Protein AF-A0A338P6P3-F1 (afdb_monomer_lite)

Secondary structure (DSSP, 8-state):
--HHHHHHHHHHHHTSPPPPPHHHHHHHHHHHHTSHHHHHHHHHHHHHHHHHHIIIIIIIIIIIHHHT-THHHHHHHHHHHHHHHHHHHHHHHHHHHH-HHHHHHHHHHHHHHHHHHHHHPPP-TT-HHHHHHHHHHHHHHHHHHHHHHHHHHHHHHHHHHS--

Sequence (164 aa):
FLESLEDKLENEGERRPRPPPLWSTLLSTFMLFRDKRLCLLMFLPLYSGFQQEFLSGEYTKSYVTCALGIHFVGYVMICFSAMTALCSLLYGKISKYTGRAALYALGAAIHFSCVVVFLLWHPNTNQLPVFFVLSGLWGMSDAVWQTQNNEAGLQWMVCRVWVM

Structure (mmCIF, N/CA/C/O backbone):
data_AF-A0A338P6P3-F1
#
_entry.id   AF-A0A338P6P3-F1
#
loop_
_atom_site.group_PDB
_atom_site.id
_atom_site.type_symbol
_atom_site.label_atom_id
_atom_site.label_alt_id
_atom_site.label_comp_id
_atom_site.label_asym_id
_atom_site.label_entity_id
_atom_site.label_seq_id
_atom_site.pdbx_PDB_ins_code
_atom_site.Cartn_x
_atom_site.Cartn_y
_atom_site.Cartn_z
_atom_site.occupancy
_atom_site.B_iso_or_equiv
_atom_site.auth_seq_id
_atom_site.auth_comp_id
_atom_site.auth_asym_id
_atom_site.auth_atom_id
_atom_site.pdbx_PDB_model_num
ATOM 1 N N . PHE A 1 1 ? 14.482 25.618 59.666 1.00 52.41 1 PHE A N 1
ATOM 2 C CA . PHE A 1 1 ? 13.540 25.737 58.526 1.00 52.41 1 PHE A CA 1
ATOM 3 C C . PHE A 1 1 ? 14.172 25.220 57.236 1.00 52.41 1 PHE A C 1
ATOM 5 O O . PHE A 1 1 ? 13.510 24.470 56.537 1.00 52.41 1 PHE A O 1
ATOM 12 N N . LEU A 1 2 ? 15.446 25.544 56.957 1.00 53.53 2 LEU A N 1
ATOM 13 C CA . LEU A 1 2 ? 16.197 24.975 55.826 1.00 53.53 2 LEU A CA 1
ATOM 14 C C . LEU A 1 2 ? 16.469 23.463 55.971 1.00 53.53 2 LEU A C 1
ATOM 16 O O . LEU A 1 2 ? 16.180 22.736 55.032 1.00 53.53 2 LEU A O 1
ATOM 20 N N . GLU A 1 3 ? 16.840 22.970 57.162 1.00 61.50 3 GLU A N 1
ATOM 21 C CA . GLU A 1 3 ? 17.007 21.516 57.410 1.00 61.50 3 GLU A CA 1
ATOM 22 C C . GLU A 1 3 ? 15.743 20.694 57.107 1.00 61.50 3 GLU A C 1
ATOM 24 O O . GLU A 1 3 ? 15.816 19.620 56.527 1.00 61.50 3 GLU A O 1
ATOM 29 N N . SER A 1 4 ? 14.554 21.234 57.400 1.00 58.47 4 SER A N 1
ATOM 30 C CA . SER A 1 4 ? 13.286 20.538 57.134 1.00 58.47 4 SER A CA 1
ATOM 31 C C . SER A 1 4 ? 12.910 20.492 55.647 1.00 58.47 4 SER A C 1
ATOM 33 O O . SER A 1 4 ? 12.035 19.706 55.279 1.00 58.47 4 SER A O 1
ATOM 35 N N . LEU A 1 5 ? 13.496 21.353 54.806 1.00 69.19 5 LEU A N 1
ATOM 36 C CA . LEU A 1 5 ? 13.317 21.296 53.354 1.00 69.19 5 LEU A CA 1
ATOM 37 C C . LEU A 1 5 ? 14.338 20.361 52.704 1.00 69.19 5 LEU A C 1
ATOM 39 O O . LEU A 1 5 ? 13.977 19.695 51.739 1.00 69.19 5 LEU A O 1
ATOM 43 N N . GLU A 1 6 ? 15.551 20.261 53.251 1.00 71.69 6 GLU A N 1
ATOM 44 C CA . GLU A 1 6 ? 16.573 19.312 52.794 1.00 71.69 6 GLU A CA 1
ATOM 45 C C . GLU A 1 6 ? 16.124 17.864 53.039 1.00 71.69 6 GLU A C 1
ATOM 47 O O . GLU A 1 6 ? 16.030 17.103 52.081 1.00 71.69 6 GLU A O 1
ATOM 52 N N . ASP A 1 7 ? 15.632 17.544 54.244 1.00 62.94 7 ASP A N 1
ATOM 53 C CA . ASP A 1 7 ? 15.071 16.218 54.574 1.00 62.94 7 ASP A CA 1
ATOM 54 C C . ASP A 1 7 ? 13.859 15.835 53.708 1.00 62.94 7 ASP A C 1
ATOM 56 O O . ASP A 1 7 ? 13.586 14.655 53.454 1.00 62.94 7 ASP A O 1
ATOM 60 N N . LYS A 1 8 ? 13.089 16.834 53.259 1.00 57.16 8 LYS A N 1
ATOM 61 C CA . LYS A 1 8 ? 11.911 16.626 52.409 1.00 57.16 8 LYS A CA 1
ATOM 62 C C . LYS A 1 8 ? 12.299 16.460 50.941 1.00 57.16 8 LYS A C 1
ATOM 64 O O . LYS A 1 8 ? 11.648 15.695 50.239 1.00 57.16 8 LYS A O 1
ATOM 69 N N . LEU A 1 9 ? 13.352 17.137 50.480 1.00 62.47 9 LEU A N 1
ATOM 70 C CA . LEU A 1 9 ? 13.904 16.968 49.135 1.00 62.47 9 LEU A CA 1
ATOM 71 C C . LEU A 1 9 ? 14.710 15.670 49.006 1.00 62.47 9 LEU A C 1
ATOM 73 O O . LEU A 1 9 ? 14.624 15.035 47.957 1.00 62.47 9 LEU A O 1
ATOM 77 N N . GLU A 1 10 ? 15.406 15.231 50.059 1.00 60.25 10 GLU A N 1
ATOM 78 C CA . GLU A 1 10 ? 16.039 13.907 50.111 1.00 60.25 10 GLU A CA 1
ATOM 79 C C . GLU A 1 10 ? 14.985 12.794 50.102 1.00 60.25 10 GLU A C 1
ATOM 81 O O . GLU A 1 10 ? 15.066 11.890 49.273 1.00 60.25 10 GLU A O 1
ATOM 86 N N . ASN A 1 11 ? 13.921 12.896 50.910 1.00 57.09 11 ASN A N 1
ATOM 87 C CA . ASN A 1 11 ? 12.846 11.892 50.911 1.00 57.09 11 ASN A CA 1
ATOM 88 C C . ASN A 1 11 ? 12.012 11.859 49.615 1.00 57.09 11 ASN A C 1
ATOM 90 O O . ASN A 1 11 ? 11.559 10.788 49.204 1.00 57.09 11 ASN A O 1
ATOM 94 N N . GLU A 1 12 ? 11.791 12.999 48.953 1.00 57.06 12 GLU A N 1
ATOM 95 C CA . GLU A 1 12 ? 11.082 13.063 47.661 1.00 57.06 12 GLU A CA 1
ATOM 96 C C . GLU A 1 12 ? 11.996 12.688 46.475 1.00 57.06 12 GLU A C 1
ATOM 98 O O . GLU A 1 12 ? 11.523 12.146 45.473 1.00 57.06 12 GLU A O 1
ATOM 103 N N . GLY A 1 13 ? 13.310 12.916 46.588 1.00 52.09 13 GLY A N 1
ATOM 104 C CA . GLY A 1 13 ? 14.322 12.477 45.623 1.00 52.09 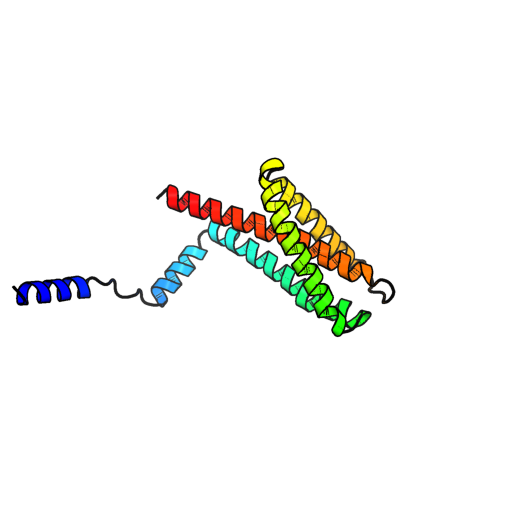13 GLY A CA 1
ATOM 105 C C . GLY A 1 13 ? 14.538 10.961 45.634 1.00 52.09 13 GLY A C 1
ATOM 106 O O . GLY A 1 13 ? 14.641 10.348 44.568 1.00 52.09 13 GLY A O 1
ATOM 107 N N . GLU A 1 14 ? 14.495 10.352 46.821 1.00 54.56 14 GLU A N 1
ATOM 108 C CA . GLU A 1 14 ? 14.590 8.901 47.050 1.00 54.56 14 GLU A CA 1
ATOM 109 C C . GLU A 1 14 ? 13.317 8.152 46.590 1.00 54.56 14 GLU A C 1
ATOM 111 O O . GLU A 1 14 ? 13.344 6.957 46.290 1.00 54.56 14 GLU A O 1
ATOM 116 N N . ARG A 1 15 ? 12.182 8.860 46.449 1.00 48.69 15 ARG A N 1
ATOM 117 C CA . ARG A 1 15 ? 10.909 8.323 45.929 1.00 48.69 15 ARG A CA 1
ATOM 118 C C . ARG A 1 15 ? 10.763 8.389 44.407 1.00 48.69 15 ARG A C 1
ATOM 120 O O . ARG A 1 15 ? 9.667 8.184 43.881 1.00 48.69 15 ARG A O 1
ATOM 127 N N . ARG A 1 16 ? 11.846 8.622 43.663 1.00 51.25 16 ARG A N 1
ATOM 128 C CA . ARG A 1 16 ? 11.875 8.293 42.232 1.00 51.25 16 ARG A CA 1
ATOM 129 C C . ARG A 1 16 ? 11.843 6.762 42.124 1.00 51.25 16 ARG A C 1
ATOM 131 O O . ARG A 1 16 ? 12.780 6.122 42.600 1.00 51.25 16 ARG A O 1
ATOM 138 N N . PRO A 1 17 ? 10.828 6.129 41.505 1.00 61.09 17 PRO A N 1
ATOM 139 C CA . PRO A 1 17 ? 10.941 4.710 41.195 1.00 61.09 17 PRO A CA 1
ATOM 140 C C . PRO A 1 17 ? 12.220 4.529 40.370 1.00 61.09 17 PRO A C 1
ATOM 142 O O . PRO A 1 17 ? 12.360 5.160 39.319 1.00 61.09 17 PRO A O 1
ATOM 145 N N . ARG A 1 18 ? 13.180 3.727 40.867 1.00 60.44 18 ARG A N 1
ATOM 146 C CA . ARG A 1 18 ? 14.363 3.343 40.079 1.00 60.44 18 ARG A CA 1
ATOM 147 C C . ARG A 1 18 ? 13.858 2.914 38.702 1.00 60.44 18 ARG A C 1
ATOM 149 O O . ARG A 1 18 ? 12.913 2.116 38.671 1.00 60.44 18 ARG A O 1
ATOM 156 N N . PRO A 1 19 ? 14.421 3.435 37.592 1.00 61.72 19 PRO A N 1
ATOM 157 C CA . PRO A 1 19 ? 13.967 3.027 36.275 1.00 61.72 19 PRO A CA 1
ATOM 158 C C . PRO A 1 19 ? 14.016 1.496 36.241 1.00 61.72 19 PRO A C 1
ATOM 160 O O . PRO A 1 19 ? 15.037 0.924 36.646 1.00 61.72 19 PRO A O 1
ATOM 163 N N . PRO A 1 20 ? 12.905 0.825 35.889 1.00 66.19 20 PRO A N 1
ATOM 164 C CA . PRO A 1 20 ? 12.856 -0.625 35.905 1.00 66.19 20 PRO A CA 1
ATOM 165 C C . PRO A 1 20 ? 14.040 -1.153 35.087 1.00 66.19 20 PRO A C 1
ATOM 167 O O . PRO A 1 20 ? 14.330 -0.592 34.023 1.00 66.19 20 PRO A O 1
ATOM 170 N N . PRO A 1 21 ? 14.765 -2.181 35.569 1.00 81.50 21 PRO A N 1
ATOM 171 C CA . PRO A 1 21 ? 15.876 -2.739 34.814 1.00 81.50 21 PRO A CA 1
ATOM 172 C C . PRO A 1 21 ? 15.422 -3.042 33.382 1.00 81.50 21 PRO A C 1
ATOM 174 O O . PRO A 1 21 ? 14.297 -3.492 33.169 1.00 81.50 21 PRO A O 1
ATOM 177 N N . LEU A 1 22 ? 16.274 -2.791 32.380 1.00 81.50 22 LEU A N 1
ATOM 178 C CA . LEU A 1 22 ? 15.907 -2.988 30.968 1.00 81.50 22 LEU A CA 1
ATOM 179 C C . LEU A 1 22 ? 15.285 -4.369 30.735 1.00 81.50 22 LEU A C 1
ATOM 181 O O . LEU A 1 22 ? 14.300 -4.479 30.017 1.00 81.50 22 LEU A O 1
ATOM 185 N N . TRP A 1 23 ? 15.775 -5.396 31.434 1.00 77.69 23 TRP A N 1
ATOM 186 C CA . TRP A 1 23 ? 15.188 -6.732 31.418 1.00 77.69 23 TRP A CA 1
ATOM 187 C C . TRP A 1 23 ? 13.749 -6.781 31.944 1.00 77.69 23 TRP A C 1
ATOM 189 O O . TRP A 1 23 ? 12.911 -7.402 31.308 1.00 77.69 23 TRP A O 1
ATOM 199 N N . SER A 1 24 ? 13.397 -6.124 33.050 1.00 76.00 24 SER A N 1
ATOM 200 C CA . SER A 1 24 ? 12.002 -6.144 33.515 1.00 76.00 24 SER A CA 1
ATOM 201 C C . SER A 1 24 ? 11.079 -5.371 32.573 1.00 76.00 24 SER A C 1
ATOM 203 O O . SER A 1 24 ? 9.941 -5.788 32.367 1.00 76.00 24 SER A O 1
ATOM 205 N N . THR A 1 25 ? 11.571 -4.311 31.931 1.00 80.06 25 THR A N 1
ATOM 206 C CA . THR A 1 25 ? 10.833 -3.565 30.898 1.00 80.06 25 THR A CA 1
ATOM 207 C C . THR A 1 25 ? 10.655 -4.394 29.619 1.00 80.06 25 THR A C 1
ATOM 209 O O . THR A 1 25 ? 9.556 -4.464 29.065 1.00 80.06 25 THR A O 1
ATOM 212 N N . LEU A 1 26 ? 11.700 -5.104 29.182 1.00 80.75 26 LEU A N 1
ATOM 213 C CA . LEU A 1 26 ? 11.649 -6.038 28.052 1.00 80.75 26 LEU A CA 1
ATOM 214 C C . LEU A 1 26 ? 10.741 -7.232 28.349 1.00 80.75 26 LEU A C 1
ATOM 216 O O . LEU A 1 26 ? 9.914 -7.588 27.518 1.00 80.75 26 LEU A O 1
ATOM 220 N N . LEU A 1 27 ? 10.828 -7.804 29.549 1.00 81.12 27 LEU A N 1
ATOM 221 C CA . LEU A 1 27 ? 9.979 -8.907 29.991 1.00 81.12 27 LEU A CA 1
ATOM 222 C C . LEU A 1 27 ? 8.518 -8.469 30.089 1.00 81.12 27 LEU A C 1
ATOM 224 O O . LEU A 1 27 ? 7.637 -9.216 29.679 1.00 81.12 27 LEU A O 1
ATOM 228 N N . SER A 1 28 ? 8.255 -7.247 30.555 1.00 77.88 28 SER A N 1
ATOM 229 C CA . SER A 1 28 ? 6.907 -6.667 30.572 1.00 77.88 28 SER A CA 1
ATOM 230 C C . SER A 1 28 ? 6.365 -6.467 29.155 1.00 77.88 28 SER A C 1
ATOM 232 O O . SER A 1 28 ? 5.210 -6.784 28.888 1.00 77.88 28 SER A O 1
ATOM 234 N N . THR A 1 29 ? 7.212 -6.032 28.219 1.00 79.94 29 THR A N 1
ATOM 235 C CA . THR A 1 29 ? 6.857 -5.909 26.795 1.00 79.94 29 THR A CA 1
ATOM 236 C C . THR A 1 29 ? 6.581 -7.282 26.171 1.00 79.94 29 THR A C 1
ATOM 238 O O . THR A 1 29 ? 5.613 -7.458 25.438 1.00 79.94 29 THR A O 1
ATOM 241 N N . PHE A 1 30 ? 7.375 -8.298 26.509 1.00 76.75 30 PHE A N 1
ATOM 242 C CA . PHE A 1 30 ? 7.192 -9.667 26.019 1.00 76.75 30 PHE A CA 1
ATOM 243 C C . PHE A 1 30 ? 5.944 -10.339 26.609 1.00 76.75 30 PHE A C 1
ATOM 245 O O . PHE A 1 30 ? 5.210 -11.050 25.924 1.00 76.75 30 PHE A O 1
ATOM 252 N N . MET A 1 31 ? 5.661 -10.070 27.882 1.00 74.81 31 MET A N 1
ATOM 253 C CA . MET A 1 31 ? 4.423 -10.461 28.553 1.00 74.81 31 MET A CA 1
ATOM 254 C C . MET A 1 31 ? 3.202 -9.803 27.899 1.00 74.81 31 MET A C 1
ATOM 256 O O . MET A 1 31 ? 2.177 -10.463 27.746 1.00 74.81 31 MET A O 1
ATOM 260 N N . LEU A 1 32 ? 3.326 -8.545 27.459 1.00 70.50 32 LEU A N 1
ATOM 261 C CA . LEU A 1 32 ? 2.297 -7.828 26.702 1.00 70.50 32 LEU A CA 1
ATOM 262 C C . LEU A 1 32 ? 2.078 -8.454 25.312 1.00 70.50 32 LEU A C 1
ATOM 264 O O . LEU A 1 32 ? 0.944 -8.571 24.859 1.00 70.50 32 LEU A O 1
ATOM 268 N N . PHE A 1 33 ? 3.130 -8.962 24.666 1.00 70.00 33 PHE A N 1
ATOM 269 C CA . PHE A 1 33 ? 3.010 -9.727 23.418 1.00 70.00 33 PHE A CA 1
ATOM 270 C C . PHE A 1 33 ? 2.280 -11.066 23.563 1.00 70.00 33 PHE A C 1
ATOM 272 O O . PHE A 1 33 ? 1.737 -11.581 22.584 1.00 70.00 33 PHE A O 1
ATOM 279 N N . ARG A 1 34 ? 2.223 -11.623 24.777 1.00 72.94 34 ARG A N 1
ATOM 280 C CA . ARG A 1 34 ? 1.498 -12.868 25.065 1.00 72.94 34 ARG A CA 1
ATOM 281 C C . ARG A 1 34 ? -0.024 -12.690 25.016 1.00 72.94 34 ARG A C 1
ATOM 283 O O . ARG A 1 34 ? -0.751 -13.678 24.895 1.00 72.94 34 ARG A O 1
ATOM 290 N N . ASP A 1 35 ? -0.516 -11.453 25.080 1.00 79.88 35 ASP A N 1
ATOM 291 C CA . ASP A 1 35 ? -1.932 -11.155 24.904 1.00 79.88 35 ASP A CA 1
ATOM 292 C C . ASP A 1 35 ? -2.335 -11.349 23.434 1.00 79.88 35 ASP A C 1
ATOM 294 O O . ASP A 1 35 ? -1.931 -10.603 22.541 1.00 79.88 35 ASP A O 1
ATOM 298 N N . LYS A 1 36 ? -3.211 -12.326 23.169 1.00 73.44 36 LYS A N 1
ATOM 299 C CA . LYS A 1 36 ? -3.682 -12.657 21.806 1.00 73.44 36 LYS A CA 1
ATOM 300 C C . LYS A 1 36 ? -4.266 -11.449 21.061 1.00 73.44 36 LYS A C 1
ATOM 302 O O . LYS A 1 36 ? -4.155 -11.356 19.843 1.00 73.44 36 LYS A O 1
ATOM 307 N N . ARG A 1 37 ? -4.877 -10.511 21.794 1.00 73.69 37 ARG A N 1
ATOM 308 C CA . ARG A 1 37 ? -5.447 -9.272 21.242 1.00 73.69 37 ARG A CA 1
ATOM 309 C C . ARG A 1 37 ? -4.363 -8.299 20.763 1.00 73.69 37 ARG A C 1
ATOM 311 O O . ARG A 1 37 ? -4.515 -7.716 19.697 1.00 73.69 37 ARG A O 1
ATOM 318 N N . LEU A 1 38 ? -3.269 -8.167 21.514 1.00 73.19 38 LEU A N 1
ATOM 319 C CA . LEU A 1 38 ? -2.101 -7.367 21.127 1.00 73.19 38 LEU A CA 1
ATOM 320 C C . LEU A 1 38 ? -1.341 -8.009 19.970 1.00 73.19 38 LEU A C 1
ATOM 322 O O . LEU A 1 38 ? -0.899 -7.313 19.064 1.00 73.19 38 LEU A O 1
ATOM 326 N N . CYS A 1 39 ? -1.272 -9.337 19.953 1.00 78.19 39 CYS A N 1
ATOM 327 C CA . CYS A 1 39 ? -0.694 -10.073 18.840 1.00 78.19 39 CYS A CA 1
ATOM 328 C C . CYS A 1 39 ? -1.460 -9.798 17.532 1.00 78.19 39 CYS A C 1
ATOM 330 O O . CYS A 1 39 ? -0.847 -9.423 16.539 1.00 78.19 39 CYS A O 1
ATOM 332 N N . LEU A 1 40 ? -2.800 -9.866 17.544 1.00 74.12 40 LEU A N 1
ATOM 333 C CA . LEU A 1 40 ? -3.630 -9.498 16.385 1.00 74.12 40 LEU A CA 1
ATOM 334 C C . LEU A 1 40 ? -3.423 -8.037 15.956 1.00 74.12 40 LEU A C 1
ATOM 336 O O . LEU A 1 40 ? -3.290 -7.769 14.765 1.00 74.12 40 LEU A O 1
ATOM 340 N N . LEU A 1 41 ? -3.341 -7.110 16.917 1.00 73.81 41 LEU A N 1
ATOM 341 C CA . LEU A 1 41 ? -3.051 -5.697 16.648 1.00 73.81 41 LEU A CA 1
ATOM 342 C C . LEU A 1 41 ? -1.650 -5.472 16.064 1.00 73.81 41 LEU A C 1
ATOM 344 O O . LEU A 1 41 ? -1.490 -4.526 15.305 1.00 73.81 41 LEU A O 1
ATOM 348 N N . MET A 1 42 ? -0.661 -6.318 16.374 1.00 78.69 42 MET A N 1
ATOM 349 C CA . MET A 1 42 ? 0.667 -6.271 15.748 1.00 78.69 42 MET A CA 1
ATOM 350 C C . MET A 1 42 ? 0.671 -6.917 14.357 1.00 78.69 42 MET A C 1
ATOM 352 O O . MET A 1 42 ? 1.331 -6.420 13.446 1.00 78.69 42 MET A O 1
ATOM 356 N N . PHE A 1 43 ? -0.062 -8.015 14.172 1.00 78.12 43 PHE A N 1
ATOM 357 C CA . PHE A 1 43 ? -0.093 -8.738 12.901 1.00 78.12 43 PHE A CA 1
ATOM 358 C C . PHE A 1 43 ? -0.619 -7.881 11.742 1.00 78.12 43 PHE A C 1
ATOM 360 O O . PHE A 1 43 ? -0.125 -8.003 10.625 1.00 78.12 43 PHE A O 1
ATOM 367 N N . LEU A 1 44 ? -1.578 -6.990 12.003 1.00 77.00 44 LEU A N 1
ATOM 368 C CA . LEU A 1 44 ? -2.171 -6.106 10.993 1.00 77.00 44 LEU A CA 1
ATOM 369 C C . LEU A 1 44 ? -1.158 -5.100 10.384 1.00 77.00 44 LEU A C 1
ATOM 371 O O . LEU A 1 44 ? -1.005 -5.097 9.162 1.00 77.00 44 LEU A O 1
ATOM 375 N N . PRO A 1 45 ? -0.421 -4.292 11.175 1.00 78.06 45 PRO A N 1
ATOM 376 C CA . PRO A 1 45 ? 0.673 -3.449 10.686 1.00 78.06 45 PRO A CA 1
ATOM 377 C C . PRO A 1 45 ? 1.808 -4.230 10.027 1.00 78.06 45 PRO A C 1
ATOM 379 O O . PRO A 1 45 ? 2.321 -3.792 9.002 1.00 78.06 45 PRO A O 1
ATOM 382 N N . LEU A 1 46 ? 2.189 -5.390 10.580 1.00 82.81 46 LEU A N 1
ATOM 383 C CA . LEU A 1 46 ? 3.236 -6.231 9.987 1.00 82.81 46 LEU A CA 1
ATOM 384 C C . LEU A 1 46 ? 2.850 -6.703 8.584 1.00 82.81 46 LEU A C 1
ATOM 386 O O . LEU A 1 46 ? 3.663 -6.651 7.664 1.00 82.81 46 LEU A O 1
ATOM 390 N N . TYR A 1 47 ? 1.596 -7.120 8.410 1.00 82.69 47 TYR A N 1
ATOM 391 C CA . TYR A 1 47 ? 1.065 -7.507 7.110 1.00 82.69 47 TYR A CA 1
ATOM 392 C C . TYR A 1 47 ? 1.077 -6.337 6.111 1.00 82.69 47 TYR A C 1
ATOM 394 O O . TYR A 1 47 ? 1.526 -6.512 4.980 1.00 82.69 47 TYR A O 1
ATOM 402 N N . SER A 1 48 ? 0.665 -5.138 6.538 1.00 81.44 48 SER A N 1
ATOM 403 C CA . SER A 1 48 ? 0.729 -3.917 5.714 1.00 81.44 48 SER A CA 1
ATOM 404 C C . SER A 1 48 ? 2.168 -3.576 5.310 1.00 81.44 48 SER A C 1
ATOM 406 O O . SER A 1 48 ? 2.438 -3.276 4.150 1.00 81.44 48 SER A O 1
ATOM 408 N N . GLY A 1 49 ? 3.114 -3.681 6.248 1.00 83.00 49 GLY A N 1
ATOM 409 C CA . GLY A 1 49 ? 4.532 -3.429 5.989 1.00 83.00 49 GLY A CA 1
ATOM 410 C C . GLY A 1 49 ? 5.109 -4.390 4.953 1.00 83.00 49 GLY A C 1
ATOM 411 O O . GLY A 1 49 ? 5.788 -3.959 4.026 1.00 83.00 49 GLY A O 1
ATOM 412 N N . PHE A 1 50 ? 4.761 -5.677 5.039 1.00 85.56 50 PHE A N 1
ATOM 413 C CA . PHE A 1 50 ? 5.175 -6.663 4.040 1.00 85.56 50 PHE A CA 1
ATOM 414 C C . PHE A 1 50 ? 4.645 -6.326 2.638 1.00 85.56 50 PHE A C 1
ATOM 416 O O . PHE A 1 50 ? 5.376 -6.426 1.654 1.00 85.56 50 PHE A O 1
ATOM 423 N N . GLN A 1 51 ? 3.392 -5.874 2.530 1.00 84.50 51 GLN A N 1
ATOM 424 C CA . GLN A 1 51 ? 2.824 -5.427 1.253 1.00 84.50 51 GLN A CA 1
ATOM 425 C C . GLN A 1 51 ? 3.541 -4.187 0.699 1.00 84.50 51 GLN A C 1
ATOM 427 O O . GLN A 1 51 ? 3.792 -4.102 -0.504 1.00 84.50 51 GLN A O 1
ATOM 432 N N . GLN A 1 52 ? 3.885 -3.230 1.562 1.00 84.44 52 GLN A N 1
ATOM 433 C CA . GLN A 1 52 ? 4.618 -2.024 1.179 1.00 84.44 52 GLN A CA 1
ATOM 434 C C . GLN A 1 52 ? 6.053 -2.346 0.725 1.00 84.44 52 GLN A C 1
ATOM 436 O O . GLN A 1 52 ? 6.563 -1.742 -0.225 1.00 84.44 52 GLN A O 1
ATOM 441 N N . GLU A 1 53 ? 6.703 -3.321 1.359 1.00 88.81 53 GLU A N 1
ATOM 442 C CA . GLU A 1 53 ? 8.032 -3.789 0.962 1.00 88.81 53 GLU A CA 1
ATOM 443 C C . GLU A 1 53 ? 7.993 -4.570 -0.352 1.00 88.81 53 GLU A C 1
ATOM 445 O O . GLU A 1 53 ? 8.843 -4.362 -1.214 1.00 88.81 53 GLU A O 1
ATOM 450 N N . PHE A 1 54 ? 6.953 -5.372 -0.583 1.00 87.69 54 PHE A N 1
ATOM 451 C CA . PHE A 1 54 ? 6.748 -6.011 -1.880 1.00 87.69 54 PHE A CA 1
ATOM 452 C C . PHE A 1 54 ? 6.620 -4.979 -3.014 1.00 87.69 54 PHE A C 1
ATOM 454 O O . PHE A 1 54 ? 7.240 -5.132 -4.069 1.00 87.69 54 PHE A O 1
ATOM 461 N N . LEU A 1 55 ? 5.865 -3.894 -2.800 1.00 85.00 55 LEU A N 1
ATOM 462 C CA . LEU A 1 55 ? 5.711 -2.835 -3.801 1.00 85.00 55 LEU A CA 1
ATOM 463 C C . LEU A 1 55 ? 7.023 -2.051 -4.030 1.00 85.00 55 LEU A C 1
ATOM 465 O O . LEU A 1 55 ? 7.416 -1.769 -5.167 1.00 85.00 55 LEU A O 1
ATOM 469 N N . SER A 1 56 ? 7.712 -1.676 -2.953 1.00 82.50 56 SER A N 1
ATOM 470 C CA . SER A 1 56 ? 8.915 -0.834 -3.031 1.00 82.50 56 SER A CA 1
ATOM 471 C C . SER A 1 56 ? 10.176 -1.598 -3.444 1.00 82.50 56 SER A C 1
ATOM 473 O O . SER A 1 56 ? 11.021 -1.042 -4.141 1.00 82.50 56 SER A O 1
ATOM 475 N N . GLY A 1 57 ? 10.288 -2.869 -3.065 1.00 87.06 57 GLY A N 1
ATOM 476 C CA . GLY A 1 57 ? 11.393 -3.750 -3.418 1.00 87.06 57 GLY A CA 1
ATOM 477 C C . GLY A 1 57 ? 11.122 -4.485 -4.724 1.00 87.06 57 GLY A C 1
ATOM 478 O O . GLY A 1 57 ? 11.668 -4.136 -5.770 1.00 87.06 57 GLY A O 1
ATOM 479 N N . GLU A 1 58 ? 10.254 -5.493 -4.673 1.00 89.31 58 GLU A N 1
ATOM 480 C CA . GLU A 1 58 ? 10.084 -6.456 -5.765 1.00 89.31 58 GLU A CA 1
ATOM 481 C C . GLU A 1 58 ? 9.381 -5.857 -6.984 1.00 89.31 58 GLU A C 1
ATOM 483 O O . GLU A 1 58 ? 9.882 -5.976 -8.102 1.00 89.31 58 GLU A O 1
ATOM 488 N N . TYR A 1 59 ? 8.256 -5.160 -6.802 1.00 85.75 59 TYR A N 1
ATOM 489 C CA . TYR A 1 59 ? 7.532 -4.563 -7.930 1.00 85.75 59 TYR A CA 1
ATOM 490 C C . TYR A 1 59 ? 8.383 -3.509 -8.651 1.00 85.75 59 TYR A C 1
ATOM 492 O O . TYR A 1 59 ? 8.536 -3.515 -9.875 1.00 85.75 59 TYR A O 1
ATOM 500 N N . THR A 1 60 ? 9.006 -2.627 -7.881 1.00 87.88 60 THR A N 1
ATOM 501 C CA . THR A 1 60 ? 9.832 -1.547 -8.417 1.00 87.88 60 THR A CA 1
ATOM 502 C C . THR A 1 60 ? 11.094 -2.073 -9.113 1.00 87.88 60 THR A C 1
ATOM 504 O O . THR A 1 60 ? 11.480 -1.573 -10.175 1.00 87.88 60 THR A O 1
ATOM 507 N N . LYS A 1 61 ? 11.736 -3.108 -8.563 1.00 86.75 61 LYS A N 1
ATOM 508 C CA . LYS A 1 61 ? 12.935 -3.714 -9.152 1.00 86.75 61 LYS A CA 1
ATOM 509 C C . LYS A 1 61 ? 12.611 -4.567 -10.379 1.00 86.75 61 LYS A C 1
ATOM 511 O O . LYS A 1 61 ? 13.230 -4.384 -11.424 1.00 86.75 61 LYS A O 1
ATOM 516 N N . SER A 1 62 ? 11.642 -5.470 -10.267 1.00 86.25 62 SER A N 1
ATOM 517 C CA . SER A 1 62 ? 11.374 -6.492 -11.284 1.00 86.25 62 SER A CA 1
ATOM 518 C C . SER A 1 62 ? 10.474 -5.996 -12.417 1.00 86.25 62 SER A C 1
ATOM 520 O O . SER A 1 62 ? 10.656 -6.419 -13.553 1.00 86.25 62 SER A O 1
ATOM 522 N N . TYR A 1 63 ? 9.550 -5.066 -12.151 1.00 83.69 63 TYR A N 1
ATOM 523 C CA . TYR A 1 63 ? 8.615 -4.559 -13.164 1.00 83.69 63 TYR A CA 1
ATOM 524 C C . TYR A 1 63 ? 9.009 -3.161 -13.640 1.00 83.69 63 TYR A C 1
ATOM 526 O O . TYR A 1 63 ? 9.248 -2.960 -14.830 1.00 83.69 63 TYR A O 1
ATOM 534 N N . VAL A 1 64 ? 9.116 -2.192 -12.723 1.00 85.62 64 VAL A N 1
ATOM 535 C CA . VAL A 1 64 ? 9.331 -0.780 -13.096 1.00 85.62 64 VAL A CA 1
ATOM 536 C C . VAL A 1 64 ? 10.731 -0.568 -13.670 1.00 85.62 64 VAL A C 1
ATOM 538 O O . VAL A 1 64 ? 10.875 -0.024 -14.761 1.00 85.62 64 VAL A O 1
ATOM 541 N N . THR A 1 65 ? 11.773 -1.041 -12.987 1.00 87.81 65 THR A N 1
ATOM 542 C CA . THR A 1 65 ? 13.157 -0.835 -13.443 1.00 87.81 65 THR A CA 1
ATOM 543 C C . THR A 1 65 ? 13.454 -1.618 -14.724 1.00 87.81 65 THR A C 1
ATOM 545 O O . THR A 1 65 ? 14.148 -1.101 -15.594 1.00 87.81 65 THR A O 1
ATOM 548 N N . CYS A 1 66 ? 12.901 -2.827 -14.873 1.00 85.00 66 CYS A N 1
ATOM 549 C CA . CYS A 1 66 ? 13.105 -3.659 -16.060 1.00 85.00 66 CYS A CA 1
ATOM 550 C C . CYS A 1 66 ? 12.404 -3.097 -17.312 1.00 85.00 66 CYS A C 1
ATOM 552 O O . CYS A 1 66 ? 12.993 -3.106 -18.389 1.00 85.00 66 CYS A O 1
ATOM 554 N N . ALA A 1 67 ? 11.175 -2.580 -17.180 1.00 84.81 67 ALA A N 1
ATOM 555 C CA . ALA A 1 67 ? 10.392 -2.105 -18.324 1.00 84.81 67 ALA A CA 1
ATOM 556 C C . ALA A 1 67 ? 10.547 -0.601 -18.620 1.00 84.81 67 ALA A C 1
ATOM 558 O O . ALA A 1 67 ? 10.542 -0.201 -19.781 1.00 84.81 67 ALA A O 1
ATOM 559 N N . LEU A 1 68 ? 10.654 0.242 -17.588 1.00 83.56 68 LEU A N 1
ATOM 560 C CA . LEU A 1 68 ? 10.651 1.709 -17.707 1.00 83.56 68 LEU A CA 1
ATOM 561 C C . LEU A 1 68 ? 12.000 2.343 -17.336 1.00 83.56 68 LEU A C 1
ATOM 563 O O . LEU A 1 68 ? 12.292 3.463 -17.754 1.00 83.56 68 LEU A O 1
ATOM 567 N N . GLY A 1 69 ? 12.828 1.641 -16.561 1.00 85.31 69 GLY A N 1
ATOM 568 C CA . GLY A 1 69 ? 14.106 2.140 -16.058 1.00 85.31 69 GLY A CA 1
ATOM 569 C C . GLY A 1 69 ? 14.015 2.806 -14.680 1.00 85.31 69 GLY A C 1
ATOM 570 O O . GLY A 1 69 ? 12.941 3.125 -14.167 1.00 85.31 69 GLY A O 1
ATOM 571 N N . ILE A 1 70 ? 15.180 3.030 -14.063 1.00 88.19 70 ILE A N 1
ATOM 572 C CA . ILE A 1 70 ? 15.292 3.465 -12.658 1.00 88.19 70 ILE A CA 1
ATOM 573 C C . ILE A 1 70 ? 14.723 4.868 -12.396 1.00 88.19 70 ILE A C 1
ATOM 575 O O . ILE A 1 70 ? 14.274 5.165 -11.294 1.00 88.19 70 ILE A O 1
ATOM 579 N N . HIS A 1 71 ? 14.686 5.732 -13.413 1.00 87.75 71 HIS A N 1
ATOM 580 C CA . HIS A 1 71 ? 14.167 7.095 -13.281 1.00 87.75 71 HIS A CA 1
ATOM 581 C C . HIS A 1 71 ? 12.663 7.125 -12.974 1.00 87.75 71 HIS A C 1
ATOM 583 O O . HIS A 1 71 ? 12.200 8.034 -12.289 1.00 87.75 71 HIS A O 1
ATOM 589 N N . PHE A 1 72 ? 11.903 6.122 -13.429 1.00 87.69 72 PHE A N 1
ATOM 590 C CA . PHE A 1 72 ? 10.451 6.062 -13.238 1.00 87.69 72 PHE A CA 1
ATOM 591 C C . PHE A 1 72 ? 10.025 5.564 -11.853 1.00 87.69 72 PHE A C 1
ATOM 593 O O . PHE A 1 72 ? 8.896 5.815 -11.434 1.00 87.69 72 PHE A O 1
ATOM 600 N N . VAL A 1 73 ? 10.940 4.944 -11.106 1.00 89.06 73 VAL A N 1
ATOM 601 C CA . VAL A 1 73 ? 10.704 4.423 -9.752 1.00 89.06 73 VAL A CA 1
ATOM 602 C C . VAL A 1 73 ? 10.155 5.498 -8.813 1.00 89.06 73 VAL A C 1
ATOM 604 O O . VAL A 1 73 ? 9.132 5.296 -8.158 1.00 89.06 73 VAL A O 1
ATOM 607 N N . GLY A 1 74 ? 10.798 6.670 -8.788 1.00 88.75 74 GLY A N 1
ATOM 608 C CA . GLY A 1 74 ? 10.378 7.778 -7.931 1.00 88.75 74 GLY A CA 1
ATOM 609 C C . GLY A 1 74 ? 8.974 8.280 -8.273 1.00 88.75 74 GLY A C 1
ATOM 610 O O . GLY A 1 74 ? 8.161 8.495 -7.379 1.00 88.75 74 GLY A O 1
ATOM 611 N N . TYR A 1 75 ? 8.649 8.394 -9.564 1.00 89.50 75 TYR A N 1
ATOM 612 C CA . TYR A 1 75 ? 7.331 8.854 -10.012 1.00 89.50 75 TYR A CA 1
ATOM 613 C C . TYR A 1 75 ? 6.211 7.886 -9.617 1.00 89.50 75 TYR A C 1
ATOM 615 O O . TYR A 1 75 ? 5.145 8.319 -9.179 1.00 89.50 75 TYR A O 1
ATOM 623 N N . VAL A 1 76 ? 6.456 6.578 -9.726 1.00 89.75 76 VAL A N 1
ATOM 624 C CA . VAL A 1 76 ? 5.493 5.543 -9.324 1.00 89.75 76 VAL A CA 1
ATOM 625 C C . VAL A 1 76 ? 5.242 5.587 -7.813 1.00 89.75 76 VAL A C 1
ATOM 627 O O . VAL A 1 76 ? 4.088 5.497 -7.389 1.00 89.75 76 VAL A O 1
ATOM 630 N N . MET A 1 77 ? 6.291 5.801 -7.009 1.00 86.88 77 MET A N 1
ATOM 631 C CA . MET A 1 77 ? 6.181 5.922 -5.550 1.00 86.88 77 MET A CA 1
ATOM 632 C C . MET A 1 77 ? 5.480 7.221 -5.115 1.00 86.88 77 MET A C 1
ATOM 634 O O . MET A 1 77 ? 4.701 7.223 -4.159 1.00 86.88 77 MET A O 1
ATOM 638 N N . ILE A 1 78 ? 5.696 8.327 -5.835 1.00 91.88 78 ILE A N 1
ATOM 639 C CA . ILE A 1 78 ? 4.958 9.580 -5.620 1.00 91.88 78 ILE A CA 1
ATOM 640 C C . ILE A 1 78 ? 3.472 9.374 -5.916 1.00 91.88 78 ILE A C 1
ATOM 642 O O . ILE A 1 78 ? 2.637 9.804 -5.126 1.00 91.88 78 ILE A O 1
ATOM 646 N N . CYS A 1 79 ? 3.130 8.690 -7.013 1.00 91.25 79 CYS A N 1
ATOM 647 C CA . CYS A 1 79 ? 1.741 8.372 -7.344 1.00 91.25 79 CYS A CA 1
ATOM 648 C C . CYS A 1 79 ? 1.083 7.513 -6.257 1.00 91.25 79 CYS A C 1
ATOM 650 O O . CYS A 1 79 ? 0.003 7.864 -5.785 1.00 91.25 79 CYS A O 1
ATOM 652 N N . PHE A 1 80 ? 1.768 6.461 -5.795 1.00 88.56 80 PHE A N 1
ATOM 653 C CA . PHE A 1 80 ? 1.339 5.658 -4.648 1.00 88.56 80 PHE A CA 1
ATOM 654 C C . PHE A 1 80 ? 1.049 6.549 -3.432 1.00 88.56 80 PHE A C 1
ATOM 656 O O . PHE A 1 80 ? -0.067 6.559 -2.924 1.00 88.56 80 PHE A O 1
ATOM 663 N N . SER A 1 81 ? 2.016 7.377 -3.033 1.00 89.00 81 SER A N 1
ATOM 664 C CA . SER A 1 81 ? 1.919 8.223 -1.837 1.00 89.00 81 SER A CA 1
ATOM 665 C C . SER A 1 81 ? 0.809 9.273 -1.946 1.00 89.00 81 SER A C 1
ATOM 667 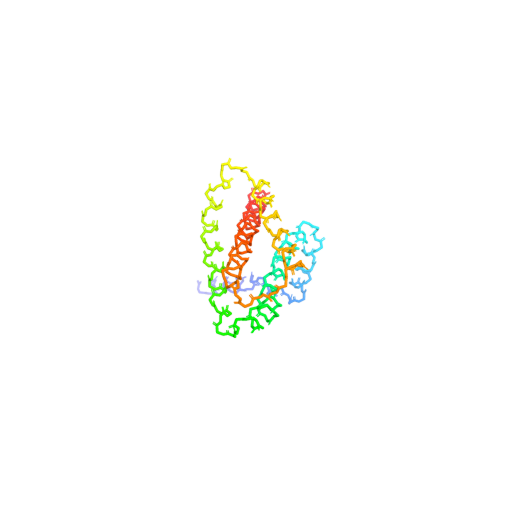O O . SER A 1 81 ? 0.071 9.505 -0.989 1.00 89.00 81 SER A O 1
ATOM 669 N N . ALA A 1 82 ? 0.657 9.892 -3.119 1.00 92.25 82 ALA A N 1
ATOM 670 C CA . ALA A 1 82 ? -0.386 10.876 -3.389 1.00 92.25 82 ALA A CA 1
ATOM 671 C C . ALA A 1 82 ? -1.784 10.247 -3.314 1.00 92.25 82 ALA A C 1
ATOM 673 O O . ALA A 1 82 ? -2.682 10.816 -2.690 1.00 92.25 82 ALA A O 1
ATOM 674 N N . MET A 1 83 ? -1.956 9.056 -3.896 1.00 91.62 83 MET A N 1
ATOM 675 C CA . MET A 1 83 ? -3.210 8.309 -3.820 1.00 91.62 83 MET A CA 1
ATOM 676 C C . MET A 1 83 ? -3.506 7.867 -2.389 1.00 91.62 83 MET A C 1
ATOM 678 O O . MET A 1 83 ? -4.620 8.086 -1.920 1.00 91.62 83 MET A O 1
ATOM 682 N N . THR A 1 84 ? -2.517 7.347 -1.657 1.00 89.38 84 THR A N 1
ATOM 683 C CA . THR A 1 84 ? -2.676 6.974 -0.245 1.00 89.38 84 THR A CA 1
ATOM 684 C C . THR A 1 84 ? -3.130 8.168 0.598 1.00 89.38 84 THR A C 1
ATOM 686 O O . THR A 1 84 ? -4.084 8.058 1.372 1.00 89.38 84 THR A O 1
ATOM 689 N N . ALA A 1 85 ? -2.512 9.340 0.419 1.00 88.94 85 ALA A N 1
ATOM 690 C CA . ALA A 1 85 ? -2.875 10.556 1.144 1.00 88.94 85 ALA A CA 1
ATOM 691 C C . ALA A 1 85 ? -4.296 11.038 0.804 1.00 88.94 85 ALA A C 1
ATOM 693 O O . ALA A 1 85 ? -5.094 11.307 1.705 1.00 88.94 85 ALA A O 1
ATOM 694 N N . LEU A 1 86 ? -4.636 11.102 -0.488 1.00 91.94 86 LEU A N 1
ATOM 695 C CA . LEU A 1 86 ? -5.964 11.510 -0.950 1.00 91.94 86 LEU A CA 1
ATOM 696 C C . LEU A 1 86 ? -7.052 10.569 -0.418 1.00 91.94 86 LEU A C 1
ATOM 698 O O . LEU A 1 86 ? -8.048 11.013 0.155 1.00 91.94 86 LEU A O 1
ATOM 702 N N . CYS A 1 87 ? -6.842 9.263 -0.566 1.00 88.69 87 CYS A N 1
ATOM 703 C CA . CYS A 1 87 ? -7.770 8.239 -0.117 1.00 88.69 87 CYS A CA 1
ATOM 704 C C . CYS A 1 87 ? -7.919 8.222 1.409 1.00 88.69 87 CYS A C 1
ATOM 706 O O . CYS A 1 87 ? -9.035 8.059 1.889 1.00 88.69 87 CYS A O 1
ATOM 708 N N . SER A 1 88 ? -6.860 8.489 2.179 1.00 86.88 88 SER A N 1
ATOM 709 C CA . SER A 1 88 ? -6.945 8.588 3.647 1.00 86.88 88 SER A CA 1
ATOM 710 C C . SER A 1 88 ? -7.908 9.694 4.099 1.00 86.88 88 SER A C 1
ATOM 712 O O . SER A 1 88 ? -8.728 9.489 4.998 1.00 86.88 88 SER A O 1
ATOM 714 N N . LEU A 1 89 ? -7.886 10.854 3.429 1.00 86.38 89 LEU A N 1
ATOM 715 C CA . LEU A 1 89 ? -8.822 11.950 3.711 1.00 86.38 89 LEU A CA 1
ATOM 716 C C . LEU A 1 89 ? -10.269 11.581 3.362 1.00 86.38 89 LEU A C 1
ATOM 718 O O . LEU A 1 89 ? -11.200 11.926 4.098 1.00 86.38 89 LEU A O 1
ATOM 722 N N . LEU A 1 90 ? -10.462 10.888 2.237 1.00 87.69 90 LEU A N 1
ATOM 723 C CA . LEU A 1 90 ? -11.780 10.450 1.781 1.00 87.69 90 LEU A CA 1
ATOM 724 C C . LEU A 1 90 ? -12.350 9.366 2.697 1.00 87.69 90 LEU A C 1
ATOM 726 O O . LEU A 1 90 ? -13.492 9.479 3.142 1.00 87.69 90 LEU A O 1
ATOM 730 N N . TYR A 1 91 ? -11.563 8.351 3.045 1.00 83.88 91 TYR A N 1
ATOM 731 C CA . TYR A 1 91 ? -12.014 7.246 3.884 1.00 83.88 91 TYR A CA 1
ATOM 732 C C . TYR A 1 91 ? -12.336 7.677 5.309 1.00 83.88 91 TYR A C 1
ATOM 734 O O . TYR A 1 91 ? -13.335 7.205 5.840 1.00 83.88 91 TYR A O 1
ATOM 742 N N . GLY A 1 92 ? -11.610 8.637 5.892 1.00 80.94 92 GLY A N 1
ATOM 743 C CA . GLY A 1 92 ? -11.983 9.203 7.197 1.00 80.94 92 GLY A CA 1
ATOM 744 C C . GLY A 1 92 ? -13.335 9.940 7.192 1.00 80.94 92 GLY A C 1
ATOM 745 O O . GLY A 1 92 ? -14.003 10.056 8.222 1.00 80.94 92 GLY A O 1
ATOM 746 N N . LYS A 1 93 ? -13.780 10.443 6.031 1.00 83.31 93 LYS A N 1
ATOM 747 C CA . LYS A 1 93 ? -15.119 11.036 5.855 1.00 83.31 93 LYS A CA 1
ATOM 748 C C . LYS A 1 93 ? -16.172 9.961 5.572 1.00 83.31 93 LYS A C 1
ATOM 750 O O . LYS A 1 93 ? -17.257 10.018 6.144 1.00 83.31 93 LYS A O 1
ATOM 755 N N . ILE A 1 94 ? -15.850 9.000 4.706 1.00 84.00 94 ILE A N 1
ATOM 756 C CA . ILE A 1 94 ? -16.755 7.939 4.236 1.00 84.00 94 ILE A CA 1
ATOM 757 C C . ILE A 1 94 ? -17.025 6.894 5.330 1.00 84.00 94 ILE A C 1
ATOM 759 O O . ILE A 1 94 ? -18.147 6.399 5.428 1.00 84.00 94 ILE A O 1
ATOM 763 N N . SER A 1 95 ? -16.055 6.606 6.206 1.00 80.12 95 SER A N 1
ATOM 764 C CA . SER A 1 95 ? -16.194 5.635 7.305 1.00 80.12 95 SER A CA 1
ATOM 765 C C . SER A 1 95 ? -17.371 5.952 8.230 1.00 80.12 95 SER A C 1
ATOM 767 O O . SER A 1 95 ? -18.008 5.036 8.752 1.00 80.12 95 SER A O 1
ATOM 769 N N . LYS A 1 96 ? -17.721 7.239 8.355 1.00 78.56 96 LYS A N 1
ATOM 770 C CA . LYS A 1 96 ? -18.870 7.725 9.129 1.00 78.56 96 LYS A CA 1
ATOM 771 C C . LYS A 1 96 ? -20.225 7.320 8.545 1.00 78.56 96 LYS A C 1
ATOM 773 O O . LYS A 1 96 ? -21.194 7.270 9.293 1.00 78.56 96 LYS A O 1
ATOM 778 N N . TYR A 1 97 ? -20.300 7.043 7.243 1.00 81.19 97 TYR A N 1
ATOM 779 C CA . TYR A 1 97 ? -21.556 6.766 6.539 1.00 81.19 97 TYR A CA 1
ATOM 780 C C . TYR A 1 97 ? -21.721 5.292 6.153 1.00 81.19 97 TYR A C 1
ATOM 782 O O . TYR A 1 97 ? -22.822 4.761 6.243 1.00 81.19 97 TYR A O 1
ATOM 790 N N . THR A 1 98 ? -20.652 4.622 5.714 1.00 80.69 98 THR A N 1
ATOM 791 C CA . THR A 1 98 ? -20.740 3.283 5.087 1.00 80.69 98 THR A CA 1
ATOM 792 C C . THR A 1 98 ? -20.386 2.133 6.035 1.00 80.69 98 THR A C 1
ATOM 794 O O . THR A 1 98 ? -20.652 0.971 5.734 1.00 80.69 98 THR A O 1
ATOM 797 N N . GLY A 1 99 ? -19.797 2.439 7.195 1.00 80.62 99 GLY A N 1
ATOM 798 C CA . GLY A 1 99 ? -19.311 1.441 8.143 1.00 80.62 99 GLY A CA 1
ATOM 799 C C . GLY A 1 99 ? -17.968 0.813 7.742 1.00 80.62 99 GLY A C 1
ATOM 800 O O . GLY A 1 99 ? -17.536 0.834 6.590 1.00 80.62 99 GLY A O 1
ATOM 801 N N . ARG A 1 100 ? -17.277 0.242 8.733 1.00 79.12 100 ARG A N 1
ATOM 802 C CA . ARG A 1 100 ? -15.866 -0.179 8.621 1.00 79.12 100 ARG A CA 1
ATOM 803 C C . ARG A 1 100 ? -15.670 -1.445 7.787 1.00 79.12 100 ARG A C 1
ATOM 805 O O . ARG A 1 100 ? -14.709 -1.549 7.033 1.00 79.12 100 ARG A O 1
ATOM 812 N N . ALA A 1 101 ? -16.595 -2.400 7.899 1.00 83.75 101 ALA A N 1
ATOM 813 C CA . ALA A 1 101 ? -16.510 -3.678 7.191 1.00 83.75 101 ALA A CA 1
ATOM 814 C C . ALA A 1 101 ? -16.566 -3.504 5.664 1.00 83.75 101 ALA A C 1
ATOM 816 O O . ALA A 1 101 ? -15.818 -4.162 4.947 1.00 83.75 101 ALA A O 1
ATOM 817 N N . ALA A 1 102 ? -17.397 -2.577 5.174 1.00 86.94 102 ALA A N 1
ATOM 818 C CA . ALA A 1 102 ? -17.504 -2.278 3.749 1.00 86.94 102 ALA A CA 1
ATOM 819 C C . ALA A 1 102 ? -16.199 -1.694 3.186 1.00 86.94 102 ALA A C 1
ATOM 821 O O . ALA A 1 102 ? -15.767 -2.084 2.104 1.00 86.94 102 ALA A O 1
ATOM 822 N N . LEU A 1 103 ? -15.534 -0.811 3.941 1.00 87.38 103 LEU A N 1
ATOM 823 C CA . LEU A 1 103 ? -14.244 -0.245 3.543 1.00 87.38 103 LEU A CA 1
ATOM 824 C C . LEU A 1 103 ? -13.150 -1.315 3.483 1.00 87.38 103 LEU A C 1
ATOM 826 O O . LEU A 1 103 ? -12.441 -1.390 2.483 1.00 87.38 103 LEU A O 1
ATOM 830 N N . TYR A 1 104 ? -13.059 -2.185 4.494 1.00 87.50 104 TYR A N 1
ATOM 831 C CA . TYR A 1 104 ? -12.124 -3.314 4.464 1.00 87.50 104 TYR A CA 1
ATOM 832 C C . TYR A 1 104 ? -12.384 -4.258 3.290 1.00 87.50 104 TYR A C 1
ATOM 834 O O . TYR A 1 104 ? -11.436 -4.675 2.631 1.00 87.50 104 TYR A O 1
ATOM 842 N N . ALA A 1 105 ? -13.649 -4.571 2.994 1.00 90.12 105 ALA A N 1
ATOM 843 C CA . ALA A 1 105 ? -14.001 -5.406 1.849 1.00 90.12 105 ALA A CA 1
ATOM 844 C C . ALA A 1 105 ? -13.588 -4.754 0.519 1.00 90.12 105 ALA A C 1
ATOM 846 O O . ALA A 1 105 ? -13.028 -5.429 -0.344 1.00 90.12 105 ALA A O 1
ATOM 847 N N . LEU A 1 106 ? -13.804 -3.442 0.372 1.00 90.44 106 LEU A N 1
ATOM 848 C CA . LEU A 1 106 ? -13.401 -2.688 -0.815 1.00 90.44 106 LEU A CA 1
ATOM 849 C C . LEU A 1 106 ? -11.882 -2.721 -1.013 1.00 90.44 106 LEU A C 1
ATOM 851 O O . LEU A 1 106 ? -11.418 -3.074 -2.095 1.00 90.44 106 LEU A O 1
ATOM 855 N N . GLY A 1 107 ? -11.105 -2.385 0.019 1.00 90.62 107 GLY A N 1
ATOM 856 C CA . GLY A 1 107 ? -9.649 -2.418 -0.104 1.00 90.62 107 GLY A CA 1
ATOM 857 C C . GLY A 1 107 ? -9.126 -3.847 -0.311 1.00 90.62 107 GLY A C 1
ATOM 858 O O . GLY A 1 107 ? -8.271 -4.048 -1.165 1.00 90.62 107 GLY A O 1
ATOM 859 N N . ALA A 1 108 ? -9.721 -4.865 0.330 1.00 90.44 108 ALA A N 1
ATOM 860 C CA . ALA A 1 108 ? -9.358 -6.270 0.100 1.00 90.44 108 ALA A CA 1
ATOM 861 C C . ALA A 1 108 ? -9.564 -6.668 -1.364 1.00 90.44 108 ALA A C 1
ATOM 863 O O . ALA A 1 108 ? -8.699 -7.309 -1.958 1.00 90.44 108 ALA A O 1
ATOM 864 N N . ALA A 1 109 ? -10.695 -6.268 -1.951 1.00 93.56 109 ALA A N 1
ATOM 865 C CA . ALA A 1 109 ? -11.012 -6.549 -3.343 1.00 93.56 109 ALA A CA 1
ATOM 866 C C . ALA A 1 109 ? -10.033 -5.856 -4.301 1.00 93.56 109 ALA A C 1
ATOM 868 O O . ALA A 1 109 ? -9.540 -6.496 -5.231 1.00 93.56 109 ALA A O 1
ATOM 869 N N . ILE A 1 110 ? -9.708 -4.580 -4.060 1.00 92.94 110 ILE A N 1
ATOM 870 C CA . ILE A 1 110 ? -8.729 -3.831 -4.864 1.00 92.94 110 ILE A CA 1
ATOM 871 C C . ILE A 1 110 ? -7.351 -4.489 -4.761 1.00 92.94 110 ILE A C 1
ATOM 873 O O . ILE A 1 110 ? -6.738 -4.790 -5.783 1.00 92.94 110 ILE A O 1
ATOM 877 N N . HIS A 1 111 ? -6.892 -4.781 -3.544 1.00 90.44 111 HIS A N 1
ATOM 878 C CA . HIS A 1 111 ? -5.594 -5.402 -3.309 1.00 90.44 111 HIS A CA 1
ATOM 879 C C . HIS A 1 111 ? -5.488 -6.779 -3.966 1.00 90.44 111 HIS A C 1
ATOM 881 O O . HIS A 1 111 ? -4.522 -7.064 -4.672 1.00 90.44 111 HIS A O 1
ATOM 887 N N . PHE A 1 112 ? -6.496 -7.635 -3.775 1.00 91.00 112 PHE A N 1
ATOM 888 C CA . PHE A 1 112 ? -6.537 -8.958 -4.392 1.00 91.00 112 PHE A CA 1
ATOM 889 C C . PHE A 1 112 ? -6.522 -8.860 -5.919 1.00 91.00 112 PHE A C 1
ATOM 891 O O . PHE A 1 112 ? -5.779 -9.588 -6.573 1.00 91.00 112 PHE A O 1
ATOM 898 N N . SER A 1 113 ? -7.267 -7.907 -6.486 1.00 91.94 113 SER A N 1
ATOM 899 C CA . SER A 1 113 ? -7.262 -7.651 -7.928 1.00 91.94 113 SER A CA 1
ATOM 900 C C . SER A 1 113 ? -5.871 -7.245 -8.422 1.00 91.94 113 SER A C 1
ATOM 902 O O . SER A 1 113 ? -5.402 -7.796 -9.414 1.00 91.94 113 SER A O 1
ATOM 904 N N . CYS A 1 114 ? -5.168 -6.355 -7.713 1.00 90.38 114 CYS A N 1
ATOM 905 C CA . CYS A 1 114 ? -3.795 -5.976 -8.058 1.00 90.38 114 CYS A CA 1
ATOM 906 C C . CYS A 1 114 ? -2.830 -7.168 -8.007 1.00 90.38 114 CYS A C 1
ATOM 908 O O . CYS A 1 114 ? -2.020 -7.331 -8.915 1.00 90.38 114 CYS A O 1
ATOM 910 N N . VAL A 1 115 ? -2.933 -8.027 -6.987 1.00 89.25 115 VAL A N 1
ATOM 911 C CA . VAL A 1 115 ? -2.100 -9.237 -6.873 1.00 89.25 115 VAL A CA 1
ATOM 912 C C . VAL A 1 115 ? -2.361 -10.199 -8.032 1.00 89.25 115 VAL A C 1
ATOM 914 O O . VAL A 1 115 ? -1.415 -10.707 -8.626 1.00 89.25 115 VAL A O 1
ATOM 917 N N . VAL A 1 116 ? -3.627 -10.422 -8.398 1.00 90.69 116 VAL A N 1
ATOM 918 C CA . VAL A 1 116 ? -3.984 -11.253 -9.558 1.00 90.69 116 VAL A CA 1
ATOM 919 C C . VAL A 1 116 ? -3.408 -10.667 -10.846 1.00 90.69 116 VAL A C 1
ATOM 921 O O . VAL A 1 116 ? -2.852 -11.408 -11.655 1.00 90.69 116 VAL A O 1
ATOM 924 N N . VAL A 1 117 ? -3.479 -9.345 -11.022 1.00 88.81 117 VAL A N 1
ATOM 925 C CA . VAL A 1 117 ? -2.859 -8.680 -12.173 1.00 88.81 117 VAL A CA 1
ATOM 926 C C . VAL A 1 117 ? -1.348 -8.891 -12.162 1.00 88.81 117 VAL A C 1
ATOM 928 O O . VAL A 1 117 ? -0.818 -9.307 -13.180 1.00 88.81 117 VAL A O 1
ATOM 931 N N . PHE A 1 118 ? -0.653 -8.712 -11.037 1.00 84.44 118 PHE A N 1
ATOM 932 C CA . PHE A 1 118 ? 0.790 -8.974 -10.964 1.00 84.44 118 PHE A CA 1
ATOM 933 C C . PHE A 1 118 ? 1.170 -10.427 -11.266 1.00 84.44 118 PHE A C 1
ATOM 935 O O . PHE A 1 118 ? 2.230 -10.663 -11.832 1.00 84.44 118 PHE A O 1
ATOM 942 N N . LEU A 1 119 ? 0.318 -11.399 -10.931 1.00 85.38 119 LEU A N 1
ATOM 943 C CA . LEU A 1 119 ? 0.572 -12.810 -11.232 1.00 85.38 119 LEU A CA 1
ATOM 944 C C . LEU A 1 119 ? 0.357 -13.165 -12.710 1.00 85.38 119 LEU A C 1
ATOM 946 O O . LEU A 1 119 ? 1.031 -14.053 -13.225 1.00 85.38 119 LEU A O 1
ATOM 950 N N . LEU A 1 120 ? -0.599 -12.518 -13.381 1.00 86.50 120 LEU A N 1
ATOM 951 C CA . LEU A 1 120 ? -1.003 -12.865 -14.749 1.00 86.50 120 LEU A CA 1
ATOM 952 C C . LEU A 1 120 ? -0.403 -11.946 -15.820 1.00 86.50 120 LEU A C 1
ATOM 954 O O . LEU A 1 120 ? -0.339 -12.320 -16.991 1.00 86.50 120 LEU A O 1
ATOM 958 N N . TRP A 1 121 ? -0.012 -10.730 -15.451 1.00 84.00 121 TRP A N 1
ATOM 959 C CA . TRP A 1 121 ? 0.416 -9.706 -16.392 1.00 84.00 121 TRP A CA 1
ATOM 960 C C . TRP A 1 121 ? 1.916 -9.776 -16.662 1.00 84.00 121 TRP A C 1
ATOM 962 O O . TRP A 1 121 ? 2.741 -9.681 -15.755 1.00 84.00 121 TRP A O 1
ATOM 972 N N . HIS A 1 122 ? 2.269 -9.874 -17.944 1.00 80.00 122 HIS A N 1
ATOM 973 C CA . HIS A 1 122 ? 3.650 -9.752 -18.388 1.00 80.00 122 HIS A CA 1
ATOM 974 C C . HIS A 1 122 ? 3.970 -8.275 -18.669 1.00 80.00 122 HIS A C 1
ATOM 976 O O . HIS A 1 122 ? 3.294 -7.666 -19.507 1.00 80.00 122 HIS A O 1
ATOM 982 N N . PRO A 1 123 ? 4.997 -7.683 -18.032 1.00 74.88 123 PRO A N 1
ATOM 983 C CA . PRO A 1 123 ? 5.323 -6.277 -18.226 1.00 74.88 123 PRO A CA 1
ATOM 984 C C . PRO A 1 123 ? 5.701 -6.012 -19.688 1.00 74.88 123 PRO A C 1
ATOM 986 O O . PRO A 1 123 ? 6.549 -6.700 -20.261 1.00 74.88 123 PRO A O 1
ATOM 989 N N . ASN A 1 124 ? 5.052 -5.014 -20.291 1.00 76.38 124 ASN A N 1
ATOM 990 C CA . ASN A 1 124 ? 5.328 -4.535 -21.643 1.00 76.38 124 ASN A CA 1
ATOM 991 C C . ASN A 1 124 ? 5.581 -3.021 -21.604 1.00 76.38 124 ASN A C 1
ATOM 993 O O . ASN A 1 124 ? 4.844 -2.272 -20.960 1.00 76.38 124 ASN A O 1
ATOM 997 N N . THR A 1 125 ? 6.619 -2.567 -22.301 1.00 69.31 125 THR A N 1
ATOM 998 C CA . THR A 1 125 ? 7.105 -1.179 -22.270 1.00 69.31 125 THR A CA 1
ATOM 999 C C . THR A 1 125 ? 6.107 -0.162 -22.840 1.00 69.31 125 THR A C 1
ATOM 1001 O O . THR A 1 125 ? 6.129 1.001 -22.445 1.00 69.31 125 THR A O 1
ATOM 1004 N N . ASN A 1 126 ? 5.167 -0.592 -23.689 1.00 77.06 126 ASN A N 1
ATOM 1005 C CA . ASN A 1 126 ? 4.136 0.278 -24.272 1.00 77.06 126 ASN A CA 1
ATOM 1006 C C . ASN A 1 126 ? 2.959 0.590 -23.327 1.00 77.06 126 ASN A C 1
ATOM 1008 O O . ASN A 1 126 ? 2.074 1.366 -23.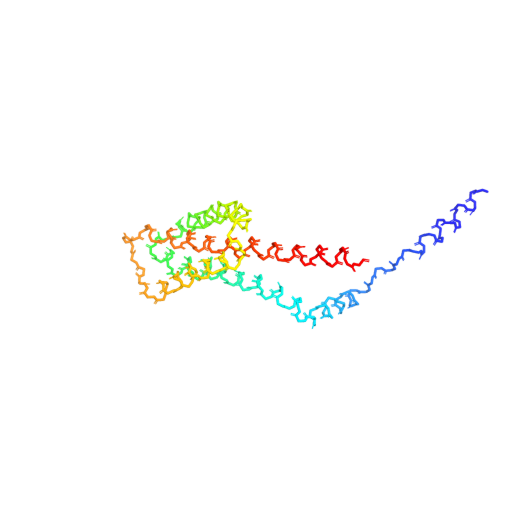684 1.00 77.06 126 ASN A O 1
ATOM 1012 N N . GLN A 1 127 ? 2.920 0.003 -22.128 1.00 81.19 127 GLN A N 1
ATOM 1013 C CA . GLN A 1 127 ? 1.800 0.127 -21.185 1.00 81.19 127 GLN A CA 1
ATOM 1014 C C . GLN A 1 127 ? 2.155 0.960 -19.947 1.00 81.19 127 GLN A C 1
ATOM 1016 O O . GLN A 1 127 ? 1.759 0.638 -18.830 1.00 81.19 127 GLN A O 1
ATOM 1021 N N . LEU A 1 128 ? 2.864 2.074 -20.148 1.00 83.88 128 LEU A N 1
ATOM 1022 C CA . LEU A 1 128 ? 3.274 3.005 -19.089 1.00 83.88 128 LEU A CA 1
ATOM 1023 C C . LEU A 1 128 ? 2.136 3.395 -18.112 1.00 83.88 128 LEU A C 1
ATOM 1025 O O . LEU A 1 128 ? 2.377 3.350 -16.906 1.00 83.88 128 LEU A O 1
ATOM 1029 N N . PRO A 1 129 ? 0.886 3.672 -18.551 1.00 86.81 129 PRO A N 1
ATOM 1030 C CA . PRO A 1 129 ? -0.214 3.997 -17.636 1.00 86.81 129 PRO A CA 1
ATOM 1031 C C . PRO A 1 129 ? -0.557 2.881 -16.641 1.00 86.81 129 PRO A C 1
ATOM 1033 O O . PRO A 1 129 ? -0.957 3.170 -15.516 1.00 86.81 129 PRO A O 1
ATOM 1036 N N . VAL A 1 130 ? -0.379 1.612 -17.023 1.00 87.81 130 VAL A N 1
ATOM 1037 C CA . VAL A 1 130 ? -0.727 0.458 -16.179 1.00 87.81 130 VAL A CA 1
ATOM 1038 C C . VAL A 1 130 ? 0.128 0.439 -14.913 1.00 87.81 130 VAL A C 1
ATOM 1040 O O . VAL A 1 130 ? -0.393 0.187 -13.830 1.00 87.81 130 VAL A O 1
ATOM 1043 N N . PHE A 1 131 ? 1.406 0.814 -15.015 1.00 87.00 131 PHE A N 1
ATOM 1044 C CA . PHE A 1 131 ? 2.315 0.869 -13.868 1.00 87.00 131 PHE A CA 1
ATOM 1045 C C . PHE A 1 131 ? 1.886 1.906 -12.814 1.00 87.00 131 PHE A C 1
ATOM 1047 O O . PHE A 1 131 ? 2.007 1.649 -11.615 1.00 87.00 131 PHE A O 1
ATOM 1054 N N . PHE A 1 132 ? 1.362 3.058 -13.250 1.00 89.19 132 PHE A N 1
ATOM 1055 C CA . PHE A 1 132 ? 0.855 4.114 -12.363 1.00 89.19 132 PHE A CA 1
ATOM 1056 C C . PHE A 1 132 ? -0.526 3.786 -11.797 1.00 89.19 132 PHE A C 1
ATOM 1058 O O . PHE A 1 132 ? -0.802 4.060 -10.633 1.00 89.19 132 PHE A O 1
ATOM 1065 N N . VAL A 1 133 ? -1.399 3.172 -12.600 1.00 91.56 133 VAL A N 1
ATOM 1066 C CA . VAL A 1 133 ? -2.720 2.734 -12.131 1.00 91.56 133 VAL A CA 1
ATOM 1067 C C . VAL A 1 133 ? -2.571 1.655 -11.063 1.00 91.56 133 VAL A C 1
ATOM 1069 O O . VAL A 1 133 ? -3.212 1.751 -10.020 1.00 91.56 133 VAL A O 1
ATOM 1072 N N . LEU A 1 134 ? -1.697 0.667 -11.273 1.00 90.62 134 LEU A N 1
ATOM 1073 C CA . LEU A 1 134 ? -1.462 -0.395 -10.294 1.00 90.62 134 LEU A CA 1
ATOM 1074 C C . LEU A 1 134 ? -0.871 0.148 -8.990 1.00 90.62 134 LEU A C 1
ATOM 1076 O O . LEU A 1 134 ? -1.355 -0.224 -7.921 1.00 90.62 134 LEU A O 1
ATOM 1080 N N . SER A 1 135 ? 0.100 1.067 -9.045 1.00 90.38 135 SER A N 1
ATOM 1081 C CA . SER A 1 135 ? 0.640 1.681 -7.824 1.00 90.38 135 SER A CA 1
ATOM 1082 C C . SER A 1 135 ? -0.381 2.570 -7.112 1.00 90.38 135 SER A C 1
ATOM 1084 O O . SER A 1 135 ? -0.471 2.539 -5.886 1.00 90.38 135 SER A O 1
ATOM 1086 N N . GLY A 1 136 ? -1.201 3.315 -7.856 1.00 92.25 136 GLY A N 1
ATOM 1087 C CA . GLY A 1 136 ? -2.272 4.134 -7.297 1.00 92.25 136 GLY A CA 1
ATOM 1088 C C . GLY A 1 136 ? -3.377 3.307 -6.635 1.00 92.25 136 GLY A C 1
ATOM 1089 O O . GLY A 1 136 ? -3.818 3.639 -5.536 1.00 92.25 136 GLY A O 1
ATOM 1090 N N . LEU A 1 137 ? -3.795 2.201 -7.260 1.00 92.69 137 LEU A N 1
ATOM 1091 C CA . LEU A 1 137 ? -4.757 1.254 -6.684 1.00 92.69 137 LEU A CA 1
ATOM 1092 C C . LEU A 1 137 ? -4.189 0.556 -5.443 1.00 92.69 137 LEU A C 1
ATOM 1094 O O . L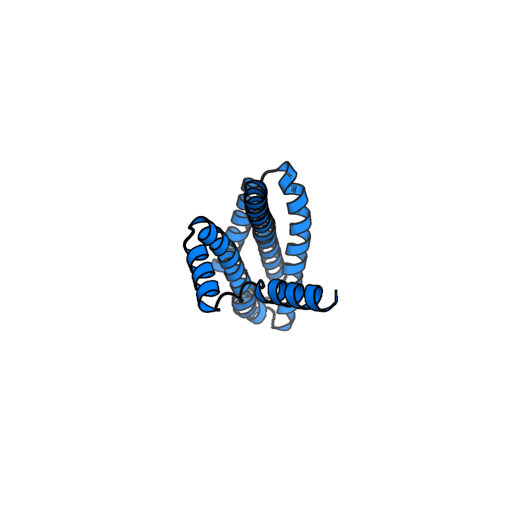EU A 1 137 ? -4.903 0.382 -4.455 1.00 92.69 137 LEU A O 1
ATOM 1098 N N . TRP A 1 138 ? -2.900 0.208 -5.460 1.00 90.69 138 TRP A N 1
ATOM 1099 C CA . TRP A 1 138 ? -2.222 -0.329 -4.282 1.00 90.69 138 TRP A CA 1
ATOM 1100 C C . TRP A 1 138 ? -2.217 0.683 -3.129 1.00 90.69 138 TRP A C 1
ATOM 1102 O O . TRP A 1 138 ? -2.577 0.331 -2.008 1.00 90.69 138 TRP A O 1
ATOM 1112 N N . GLY A 1 139 ? -1.905 1.954 -3.406 1.00 89.06 139 GLY A N 1
ATOM 1113 C CA . GLY A 1 139 ? -1.952 3.040 -2.415 1.00 89.06 139 GLY A CA 1
ATOM 1114 C C . GLY A 1 139 ? -3.352 3.316 -1.876 1.00 89.06 139 GLY A C 1
ATOM 1115 O O . GLY A 1 139 ? -3.542 3.541 -0.682 1.00 89.06 139 GLY A O 1
ATOM 1116 N N . MET A 1 140 ? -4.367 3.204 -2.730 1.00 91.00 140 MET A N 1
ATOM 1117 C CA . MET A 1 140 ? -5.765 3.291 -2.318 1.00 91.00 140 MET A CA 1
ATOM 1118 C C . MET A 1 140 ? -6.135 2.189 -1.318 1.00 91.00 140 MET A C 1
ATOM 1120 O O . MET A 1 140 ? -6.766 2.475 -0.302 1.00 91.00 140 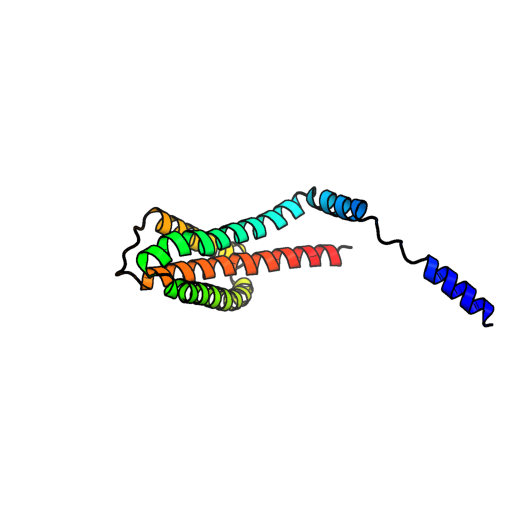MET A O 1
ATOM 1124 N N . SER A 1 141 ? -5.718 0.944 -1.560 1.00 90.50 141 SER A N 1
ATOM 1125 C CA . SER A 1 141 ? -5.937 -0.138 -0.596 1.00 90.50 141 SER A CA 1
ATOM 1126 C C . SER A 1 141 ? -5.139 0.060 0.695 1.00 90.50 141 SER A C 1
ATOM 1128 O O . SER A 1 141 ? -5.676 -0.158 1.781 1.00 90.50 141 SER A O 1
ATOM 1130 N N . ASP A 1 142 ? -3.879 0.486 0.599 1.00 88.62 142 ASP A N 1
ATOM 1131 C CA . ASP A 1 142 ? -3.030 0.742 1.767 1.00 88.62 142 ASP A CA 1
ATOM 1132 C C . ASP A 1 142 ? -3.646 1.817 2.682 1.00 88.62 142 ASP A C 1
ATOM 1134 O O . ASP A 1 142 ? -3.731 1.638 3.898 1.00 88.62 142 ASP A O 1
ATOM 1138 N N . ALA A 1 143 ? -4.224 2.873 2.099 1.00 89.31 143 ALA A N 1
ATOM 1139 C CA . ALA A 1 143 ? -4.948 3.903 2.842 1.00 89.31 143 ALA A CA 1
ATOM 1140 C C . ALA A 1 143 ? -6.132 3.350 3.649 1.00 89.31 143 ALA A C 1
ATOM 1142 O O . ALA A 1 143 ? -6.383 3.823 4.762 1.00 89.31 143 ALA A O 1
ATOM 1143 N N . VAL A 1 144 ? -6.860 2.355 3.126 1.00 88.56 144 VAL A N 1
ATOM 1144 C CA . VAL A 1 144 ? -7.933 1.685 3.879 1.00 88.56 144 VAL A CA 1
ATOM 1145 C C . VAL A 1 144 ? -7.347 0.994 5.106 1.00 88.56 144 VAL A C 1
ATOM 1147 O O . VAL A 1 144 ? -7.849 1.209 6.210 1.00 88.56 144 VAL A O 1
ATOM 1150 N N . TRP A 1 145 ? -6.281 0.205 4.931 1.00 83.25 145 TRP A N 1
ATOM 1151 C CA . TRP A 1 145 ? -5.649 -0.541 6.021 1.00 83.25 145 TRP A CA 1
ATOM 1152 C C . TRP A 1 145 ? -5.133 0.415 7.088 1.00 83.25 145 TRP A C 1
ATOM 1154 O O . TRP A 1 145 ? -5.488 0.267 8.254 1.00 83.25 145 TRP A O 1
ATOM 1164 N N . GLN A 1 146 ? -4.371 1.439 6.706 1.00 81.75 146 GLN A N 1
ATOM 1165 C CA . GLN A 1 146 ? -3.811 2.399 7.654 1.00 81.75 146 GLN A CA 1
ATOM 1166 C C . GLN A 1 146 ? -4.891 3.194 8.397 1.00 81.75 146 GLN A C 1
ATOM 1168 O O . GLN A 1 146 ? -4.862 3.273 9.627 1.00 81.75 146 GLN A O 1
ATOM 1173 N N . THR A 1 147 ? -5.883 3.732 7.680 1.00 84.19 147 THR A N 1
ATOM 1174 C CA . THR A 1 147 ? -6.956 4.537 8.289 1.00 84.19 147 THR A CA 1
ATOM 1175 C C . THR A 1 147 ? -7.785 3.690 9.251 1.00 84.19 147 THR A C 1
ATOM 1177 O O . THR A 1 147 ? -8.029 4.080 10.392 1.00 84.19 147 THR A O 1
ATOM 1180 N N . GLN A 1 148 ? -8.188 2.494 8.820 1.00 79.69 148 GLN A N 1
ATOM 1181 C CA . GLN A 1 148 ? -9.071 1.647 9.610 1.00 79.69 148 GLN A CA 1
ATOM 1182 C C . GLN A 1 148 ? -8.348 0.940 10.765 1.00 79.69 148 GLN A C 1
ATOM 1184 O O . GLN A 1 148 ? -8.970 0.748 11.817 1.00 79.69 148 GLN A O 1
ATOM 1189 N N . ASN A 1 149 ? -7.063 0.594 10.620 1.00 76.25 149 ASN A N 1
ATOM 1190 C CA . ASN A 1 149 ? -6.247 0.020 11.695 1.00 76.25 149 ASN A CA 1
ATOM 1191 C C . ASN A 1 149 ? -5.928 1.059 12.773 1.00 76.25 149 ASN A C 1
ATOM 1193 O O . ASN A 1 149 ? -6.052 0.748 13.958 1.00 76.25 149 ASN A O 1
ATOM 1197 N N . ASN A 1 150 ? -5.597 2.298 12.391 1.00 74.75 150 ASN A N 1
ATOM 1198 C CA . ASN A 1 150 ? -5.366 3.373 13.357 1.00 74.75 150 ASN A CA 1
ATOM 1199 C C . ASN A 1 150 ? -6.639 3.718 14.133 1.00 74.75 150 ASN A C 1
ATOM 1201 O O . ASN A 1 150 ? -6.590 3.850 15.354 1.00 74.75 150 ASN A O 1
ATOM 1205 N N . GLU A 1 151 ? -7.796 3.776 13.469 1.00 66.19 151 GLU A N 1
ATOM 1206 C CA . GLU A 1 151 ? -9.083 3.929 14.156 1.00 66.19 151 GLU A CA 1
ATOM 1207 C C . GLU A 1 151 ? -9.393 2.727 15.071 1.00 66.19 151 GLU A C 1
ATOM 1209 O O . GLU A 1 151 ? -9.917 2.906 16.169 1.00 66.19 151 GLU A O 1
ATOM 1214 N N . ALA A 1 152 ? -9.040 1.493 14.674 1.00 58.31 152 ALA A N 1
ATOM 1215 C CA . ALA A 1 152 ? -9.209 0.305 15.521 1.00 58.31 152 ALA A CA 1
ATOM 1216 C C . ALA A 1 152 ? -8.347 0.372 16.785 1.00 58.31 152 ALA A C 1
ATOM 1218 O O . ALA A 1 152 ? -8.845 0.096 17.876 1.00 58.31 152 ALA A O 1
ATOM 1219 N N . GLY A 1 153 ? -7.070 0.727 16.623 1.00 58.16 153 GLY A N 1
ATOM 1220 C CA . GLY A 1 153 ? -6.101 0.843 17.707 1.00 58.16 153 GLY A CA 1
ATOM 1221 C C . GLY A 1 153 ? -6.447 1.980 18.663 1.00 58.16 153 GLY A C 1
ATOM 1222 O O . GLY A 1 153 ? -6.383 1.792 19.877 1.00 58.16 153 GLY A O 1
ATOM 1223 N N . LEU A 1 154 ? -6.895 3.125 18.136 1.00 50.62 154 LEU A N 1
ATOM 1224 C CA . LEU A 1 154 ? -7.316 4.271 18.939 1.00 50.62 154 LEU A CA 1
ATOM 1225 C C . LEU A 1 154 ? -8.600 3.972 19.719 1.00 50.62 154 LEU A C 1
ATOM 1227 O O . LEU A 1 154 ? -8.639 4.225 20.916 1.00 50.62 154 LEU A O 1
ATOM 1231 N N . GLN A 1 155 ? -9.611 3.354 19.098 1.00 48.00 155 GLN A N 1
ATOM 1232 C CA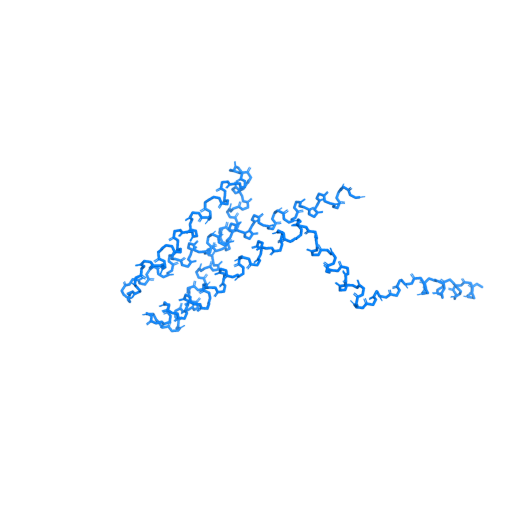 . GLN A 1 155 ? -10.823 2.919 19.802 1.00 48.00 155 GLN A CA 1
ATOM 1233 C C . GLN A 1 155 ? -10.484 1.929 20.928 1.00 48.00 155 GLN A C 1
ATOM 1235 O O . GLN A 1 155 ? -11.052 2.013 22.011 1.00 48.00 155 GLN A O 1
ATOM 1240 N N . TRP A 1 156 ? -9.533 1.014 20.709 1.00 46.69 156 TRP A N 1
ATOM 1241 C CA . TRP A 1 156 ? -9.073 0.065 21.728 1.00 46.69 156 TRP A CA 1
ATOM 1242 C C . TRP A 1 156 ? -8.315 0.732 22.881 1.00 46.69 156 TRP A C 1
ATOM 1244 O O . TRP A 1 156 ? -8.577 0.415 24.042 1.00 46.69 156 TRP A O 1
ATOM 1254 N N . MET A 1 157 ? -7.392 1.651 22.580 1.00 39.28 157 MET A N 1
ATOM 1255 C CA . MET A 1 157 ? -6.670 2.419 23.598 1.00 39.28 157 MET A CA 1
ATOM 1256 C C . MET A 1 157 ? -7.618 3.316 24.390 1.00 39.28 157 MET A C 1
ATOM 1258 O O . MET A 1 157 ? -7.592 3.275 25.612 1.00 39.28 157 MET A O 1
ATOM 1262 N N . VAL A 1 158 ? -8.507 4.055 23.723 1.00 39.06 158 VAL A N 1
ATOM 1263 C CA . VAL A 1 158 ? -9.512 4.910 24.370 1.00 39.06 158 VAL A CA 1
ATOM 1264 C C . VAL A 1 158 ? -10.457 4.075 25.229 1.00 39.06 158 VAL A C 1
ATOM 1266 O O . VAL A 1 158 ? -10.701 4.436 26.371 1.00 39.06 158 VAL A O 1
ATOM 1269 N N . CYS A 1 159 ? -10.927 2.924 24.743 1.00 35.72 159 CYS A N 1
ATOM 1270 C CA . CYS A 1 159 ? -11.828 2.059 25.502 1.00 35.72 159 CYS A CA 1
ATOM 1271 C C . CYS A 1 159 ? -11.136 1.375 26.698 1.00 35.72 159 CYS A C 1
ATOM 1273 O O . CYS A 1 159 ? -11.807 1.113 27.682 1.00 35.72 159 CYS A O 1
ATOM 1275 N N . ARG A 1 160 ? -9.810 1.142 26.689 1.00 39.34 160 ARG A N 1
ATOM 1276 C CA . ARG A 1 160 ? -9.068 0.731 27.905 1.00 39.34 160 ARG A CA 1
ATOM 1277 C C . ARG A 1 160 ? -8.747 1.898 28.844 1.00 39.34 160 ARG A C 1
ATOM 1279 O O . ARG A 1 160 ? -8.814 1.698 30.045 1.00 39.34 160 ARG A O 1
ATOM 1286 N N . VAL A 1 161 ? -8.404 3.078 28.321 1.00 36.59 161 VAL A N 1
ATOM 1287 C CA . VAL A 1 161 ? -8.075 4.274 29.126 1.00 36.59 161 VAL A CA 1
ATOM 1288 C C . VAL A 1 161 ? -9.317 4.875 29.792 1.00 36.59 161 VAL A C 1
ATOM 1290 O O . VAL A 1 161 ? -9.191 5.487 30.838 1.00 36.59 161 VAL A O 1
ATOM 1293 N N . TRP A 1 162 ? -10.511 4.685 29.222 1.00 26.19 162 TRP A N 1
ATOM 1294 C CA . TRP A 1 162 ? -11.786 5.096 29.831 1.00 26.19 162 TRP A CA 1
ATOM 1295 C C . TRP A 1 162 ? -12.468 4.010 30.684 1.00 26.19 162 TRP A C 1
ATOM 1297 O O . TRP A 1 162 ? -13.451 4.307 31.355 1.00 26.19 162 TRP A O 1
ATOM 1307 N N . VAL A 1 163 ? -11.996 2.758 30.637 1.00 30.39 163 VAL A N 1
ATOM 1308 C CA . VAL A 1 163 ? -12.519 1.630 31.448 1.00 30.39 163 VAL A CA 1
ATOM 1309 C C . VAL A 1 163 ? -11.541 1.238 32.575 1.00 30.39 163 VAL A C 1
ATOM 1311 O O . VAL A 1 163 ? -11.797 0.294 33.320 1.00 30.39 163 VAL A O 1
ATOM 1314 N N . MET A 1 164 ? -10.442 1.978 32.741 1.00 33.69 164 MET A N 1
ATOM 1315 C CA . MET A 1 164 ? -9.575 1.964 33.927 1.00 33.69 164 MET A CA 1
ATOM 1316 C C . MET A 1 164 ? -9.695 3.292 34.662 1.00 33.69 164 MET A C 1
ATOM 1318 O O . MET A 1 164 ? -9.649 3.253 35.909 1.00 33.69 164 MET A O 1
#

Foldseek 3Di:
DVVVVVVVCVVVVVPPPDDPPVVVVVVVVVVVCVPPVVVVLVVLVVVLVVLVCCCLPVCCVPAVCVQPRDVCSVVLVVLLVVLLVVLLVVCVVCCVPPPLVVLLVVLVVLVVVLVVCVVPPDHHNVPVVVSNVSSSSPSNSSSSSVNSSVVVVVCVVVVVVVVD

Organism: Mus musculus (NCBI:txid10090)

pLDDT: mean 77.83, std 14.82, range [26.19, 93.56]

Radius of gyration: 24.05 Å; chains: 1; bounding box: 39×39×83 Å

InterPro domains:
  IPR010291 Ion channel regulatory protein, UNC-93 [PF05978] (9-149)
  IPR036259 MFS transporter superfamily [G3DSA:1.20.1250.20] (4-153)
  IPR036259 MFS transporter superfamily [SSF103473] (16-146)
  IPR051951 UNC-93 regulatory protein [PTHR19444] (1-151)